Protein AF-A0A0D6JTT7-F1 (afdb_monomer_lite)

Radius of gyration: 12.28 Å; chains: 1; bounding box: 28×12×36 Å

Structure (mmCIF, N/CA/C/O backbone):
data_AF-A0A0D6JTT7-F1
#
_entry.id   AF-A0A0D6JTT7-F1
#
loop_
_atom_site.group_PDB
_atom_site.id
_atom_site.type_symbol
_atom_site.label_atom_id
_atom_site.label_alt_id
_atom_site.label_comp_id
_atom_site.label_asym_id
_atom_site.label_entity_id
_atom_site.label_seq_id
_atom_site.pdbx_PDB_ins_code
_atom_site.Cartn_x
_atom_site.Cartn_y
_atom_site.Cartn_z
_atom_site.occupancy
_atom_site.B_iso_or_equiv
_atom_site.auth_seq_id
_atom_site.auth_comp_id
_atom_site.auth_asym_id
_atom_site.auth_atom_id
_atom_site.pdbx_PDB_model_num
ATOM 1 N N . MET A 1 1 ? 7.166 4.727 -21.240 1.00 58.00 1 MET A N 1
ATOM 2 C CA . MET A 1 1 ? 6.769 4.558 -19.823 1.00 58.00 1 MET A CA 1
ATOM 3 C C . MET A 1 1 ? 7.123 3.148 -19.396 1.00 58.00 1 MET A C 1
ATOM 5 O O . MET A 1 1 ? 6.650 2.213 -20.030 1.00 58.00 1 MET A O 1
ATOM 9 N N . ASN A 1 2 ? 7.973 2.980 -18.380 1.00 79.31 2 ASN A N 1
ATOM 10 C CA . ASN A 1 2 ? 8.286 1.649 -17.864 1.00 79.31 2 ASN A CA 1
ATOM 11 C C . ASN A 1 2 ? 7.064 1.109 -17.097 1.00 79.31 2 ASN A C 1
ATOM 13 O O . ASN A 1 2 ? 6.778 1.563 -15.990 1.00 79.31 2 ASN A O 1
ATOM 17 N N . ALA A 1 3 ? 6.313 0.180 -17.699 1.00 82.25 3 ALA A N 1
ATOM 18 C CA . ALA A 1 3 ? 5.070 -0.353 -17.131 1.00 82.25 3 ALA A CA 1
ATOM 19 C C . ALA A 1 3 ? 5.283 -0.980 -15.742 1.00 82.25 3 ALA A C 1
ATOM 21 O O . ALA A 1 3 ? 4.432 -0.848 -14.865 1.00 82.25 3 ALA A O 1
ATOM 22 N N . LEU A 1 4 ? 6.457 -1.570 -15.506 1.00 82.50 4 LEU A N 1
ATOM 23 C CA . LEU A 1 4 ? 6.847 -2.111 -14.205 1.00 82.50 4 LEU A CA 1
ATOM 24 C C . LEU A 1 4 ? 7.046 -1.000 -13.154 1.00 82.50 4 LEU A C 1
ATOM 26 O O . LEU A 1 4 ? 6.664 -1.165 -11.995 1.00 82.50 4 LEU A O 1
ATOM 30 N N . ALA A 1 5 ? 7.594 0.157 -13.541 1.00 85.19 5 ALA A N 1
ATOM 31 C CA . ALA A 1 5 ? 7.766 1.304 -12.641 1.00 85.19 5 ALA A CA 1
ATOM 32 C C . ALA A 1 5 ? 6.421 1.953 -12.273 1.00 85.19 5 ALA A C 1
ATOM 34 O O . ALA A 1 5 ? 6.256 2.481 -11.173 1.00 85.19 5 ALA A O 1
ATOM 35 N N . VAL A 1 6 ? 5.447 1.910 -13.183 1.00 90.31 6 VAL A N 1
ATOM 36 C CA . VAL A 1 6 ? 4.077 2.371 -12.915 1.00 90.31 6 VAL A CA 1
ATOM 37 C C . VAL A 1 6 ? 3.339 1.364 -12.030 1.00 90.31 6 VAL A C 1
ATOM 39 O O . VAL A 1 6 ? 2.725 1.756 -11.041 1.00 90.31 6 VAL A O 1
ATOM 42 N N . GLY A 1 7 ? 3.453 0.066 -12.327 1.00 91.12 7 GLY A N 1
ATOM 43 C CA . GLY A 1 7 ? 2.831 -0.999 -11.538 1.00 91.12 7 GLY A CA 1
ATOM 44 C C . GLY A 1 7 ? 3.336 -1.046 -10.094 1.00 91.12 7 GLY A C 1
ATOM 45 O O . GLY A 1 7 ? 2.538 -1.143 -9.167 1.00 91.12 7 GLY A O 1
ATOM 46 N N . SER A 1 8 ? 4.645 -0.891 -9.884 1.00 90.88 8 SER A N 1
ATOM 47 C CA . SER A 1 8 ? 5.238 -0.822 -8.538 1.00 90.88 8 SER A CA 1
ATOM 48 C C . SER A 1 8 ? 4.790 0.414 -7.753 1.00 90.88 8 SER A C 1
ATOM 50 O O . SER A 1 8 ? 4.521 0.307 -6.559 1.00 90.88 8 SER A O 1
ATOM 52 N N . ALA A 1 9 ? 4.626 1.567 -8.411 1.00 91.56 9 ALA A N 1
ATOM 53 C CA . ALA A 1 9 ? 4.050 2.751 -7.771 1.00 91.56 9 ALA A CA 1
ATOM 54 C C . ALA A 1 9 ? 2.591 2.517 -7.348 1.00 91.56 9 ALA A C 1
ATOM 56 O O . ALA A 1 9 ? 2.232 2.793 -6.206 1.00 91.56 9 ALA A O 1
ATOM 57 N N . ALA A 1 10 ? 1.763 1.954 -8.234 1.00 94.88 10 ALA A N 1
ATOM 58 C CA . ALA A 1 10 ? 0.378 1.613 -7.911 1.00 94.88 10 ALA A CA 1
ATOM 59 C C . ALA A 1 10 ? 0.291 0.600 -6.754 1.00 94.88 10 ALA A C 1
ATOM 61 O O . ALA A 1 10 ? -0.553 0.733 -5.869 1.00 94.88 10 ALA A O 1
ATOM 62 N N . PHE A 1 11 ? 1.203 -0.374 -6.715 1.00 93.88 11 PHE A N 1
ATOM 63 C CA . PHE A 1 11 ? 1.272 -1.358 -5.639 1.00 93.88 11 PHE A CA 1
ATOM 64 C C . PHE A 1 11 ? 1.671 -0.737 -4.291 1.00 93.88 11 PHE A C 1
ATOM 66 O O . PHE A 1 11 ? 1.081 -1.069 -3.265 1.00 93.88 11 PHE A O 1
ATOM 73 N N . ALA A 1 12 ? 2.607 0.215 -4.276 1.00 95.00 12 ALA A N 1
ATOM 74 C CA . ALA A 1 12 ? 2.949 0.952 -3.059 1.00 95.00 12 ALA A CA 1
ATOM 75 C C . ALA A 1 12 ? 1.750 1.751 -2.516 1.00 95.00 12 ALA A C 1
ATOM 77 O O . ALA A 1 12 ? 1.472 1.709 -1.319 1.00 95.00 12 ALA A O 1
ATOM 78 N N . VAL A 1 13 ? 0.989 2.415 -3.396 1.00 96.50 13 VAL A N 1
ATOM 79 C CA . VAL A 1 13 ? -0.251 3.124 -3.022 1.00 96.50 13 VAL A CA 1
ATOM 80 C C . VAL A 1 13 ? -1.273 2.165 -2.410 1.00 96.50 13 VAL A C 1
ATOM 82 O O . VAL A 1 13 ? -1.875 2.477 -1.383 1.00 96.50 13 VAL A O 1
ATOM 85 N N . PHE A 1 14 ? -1.435 0.977 -2.996 1.00 96.44 14 PHE A N 1
ATOM 86 C CA . PHE A 1 14 ? -2.305 -0.059 -2.444 1.00 96.44 14 PHE A CA 1
ATOM 87 C C . PHE A 1 14 ? -1.871 -0.487 -1.034 1.00 96.44 14 PHE A C 1
ATOM 89 O O . PHE A 1 14 ? -2.702 -0.553 -0.131 1.00 96.44 14 PHE A O 1
ATOM 96 N N . LEU A 1 15 ? -0.575 -0.715 -0.809 1.00 94.88 15 LEU A 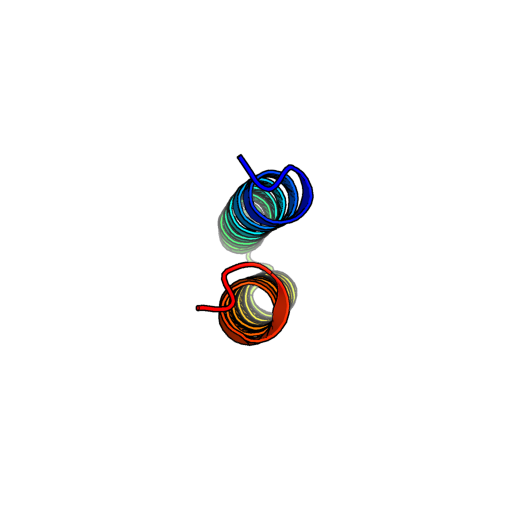N 1
ATOM 97 C CA . LEU A 1 15 ? -0.053 -1.079 0.512 1.00 94.88 15 LEU A CA 1
ATOM 98 C C . LEU A 1 15 ? -0.268 0.026 1.553 1.00 94.88 15 LEU A C 1
ATOM 100 O O . LEU A 1 15 ? -0.614 -0.279 2.694 1.00 94.88 15 LEU A O 1
ATOM 104 N N . PHE A 1 16 ? -0.144 1.300 1.171 1.00 95.19 16 PHE A N 1
ATOM 105 C CA . PHE A 1 16 ? -0.501 2.411 2.056 1.00 95.19 16 PHE A CA 1
ATOM 106 C C . PHE A 1 16 ? -1.992 2.419 2.401 1.00 95.19 16 PHE A C 1
ATOM 108 O O . PHE A 1 16 ? -2.341 2.609 3.564 1.00 95.19 16 PHE A O 1
ATOM 115 N N . ALA A 1 17 ? -2.877 2.160 1.434 1.00 96.38 17 ALA A N 1
ATOM 116 C CA . ALA A 1 17 ? -4.310 2.053 1.700 1.00 96.38 17 ALA A CA 1
ATOM 117 C C . ALA A 1 17 ? -4.625 0.906 2.676 1.00 96.38 17 ALA A C 1
ATOM 119 O O . ALA A 1 17 ? -5.372 1.101 3.633 1.00 96.38 17 ALA A O 1
ATOM 120 N N . VAL A 1 18 ? -4.000 -0.264 2.493 1.00 94.38 18 VAL A N 1
ATOM 121 C CA . VAL A 1 18 ? -4.121 -1.399 3.424 1.00 94.38 18 VAL A CA 1
ATOM 122 C C . VAL A 1 18 ? -3.630 -1.020 4.819 1.00 94.38 18 VAL A C 1
ATOM 124 O O . VAL A 1 18 ? -4.293 -1.338 5.804 1.00 94.38 18 VAL A O 1
ATOM 127 N N . ALA A 1 19 ? -2.505 -0.309 4.920 1.00 93.06 19 ALA A N 1
ATOM 128 C CA . ALA A 1 19 ? -1.970 0.129 6.202 1.00 93.06 19 ALA A CA 1
ATOM 129 C C . ALA A 1 19 ? -2.921 1.089 6.930 1.00 93.06 19 ALA A C 1
ATOM 131 O O . ALA A 1 19 ? -3.154 0.934 8.128 1.00 93.06 19 ALA A O 1
ATOM 132 N N . LEU A 1 20 ? -3.511 2.043 6.204 1.00 94.88 20 LEU A N 1
ATOM 133 C CA . LEU A 1 20 ? -4.500 2.970 6.752 1.00 94.88 20 LEU A CA 1
ATOM 134 C C . LEU A 1 20 ? -5.744 2.228 7.243 1.00 94.88 20 LEU A C 1
ATOM 136 O O . LEU A 1 20 ? -6.194 2.475 8.358 1.00 94.88 20 LEU A O 1
ATOM 140 N N . VAL A 1 21 ? -6.260 1.271 6.467 1.00 94.88 21 VAL A N 1
ATOM 141 C CA . VAL A 1 21 ? -7.394 0.437 6.895 1.00 94.88 21 VAL A CA 1
ATOM 142 C C . VAL A 1 21 ? -7.032 -0.383 8.137 1.00 94.88 21 VAL A C 1
ATOM 144 O O . VAL A 1 21 ? -7.803 -0.402 9.094 1.00 94.88 21 VAL A O 1
ATOM 147 N N . ALA A 1 22 ? -5.846 -0.993 8.181 1.00 93.88 22 ALA A N 1
ATOM 148 C CA . ALA A 1 22 ? -5.374 -1.737 9.350 1.00 93.88 22 ALA A CA 1
ATOM 149 C C . ALA A 1 22 ? -5.301 -0.856 10.614 1.00 93.88 22 ALA A C 1
ATOM 151 O O . ALA A 1 22 ? -5.694 -1.296 11.694 1.00 93.88 22 ALA A O 1
ATOM 152 N N . MET A 1 23 ? -4.894 0.412 10.481 1.00 93.94 23 MET A N 1
ATOM 153 C CA . MET A 1 23 ? -4.935 1.377 11.586 1.00 93.94 23 MET A CA 1
ATOM 154 C C . MET A 1 23 ? -6.366 1.653 12.068 1.00 93.94 23 MET A C 1
ATOM 156 O O . MET A 1 23 ? -6.573 1.773 13.273 1.00 93.94 23 MET A O 1
ATOM 160 N N . THR A 1 24 ? -7.361 1.703 11.169 1.00 95.25 24 THR A N 1
ATOM 161 C CA . THR A 1 24 ? -8.766 1.940 11.567 1.00 95.25 24 THR A CA 1
ATOM 162 C C . THR A 1 24 ? -9.366 0.812 12.405 1.00 95.25 24 THR A C 1
ATOM 164 O O . THR A 1 24 ? -10.220 1.072 13.247 1.00 95.25 24 THR A O 1
ATOM 167 N N . VAL A 1 25 ? -8.900 -0.427 12.221 1.00 95.38 25 VAL A N 1
ATOM 168 C CA . VAL A 1 25 ? -9.359 -1.596 12.992 1.00 95.38 25 VAL A CA 1
ATOM 169 C C . VAL A 1 25 ? -8.483 -1.890 14.218 1.00 95.38 25 VAL A C 1
ATOM 171 O O . VAL A 1 25 ? -8.698 -2.889 14.898 1.00 95.38 25 VAL A O 1
ATOM 174 N N . GLY A 1 26 ? -7.503 -1.029 14.521 1.00 91.62 26 GLY A N 1
ATOM 175 C CA . GLY A 1 26 ? -6.600 -1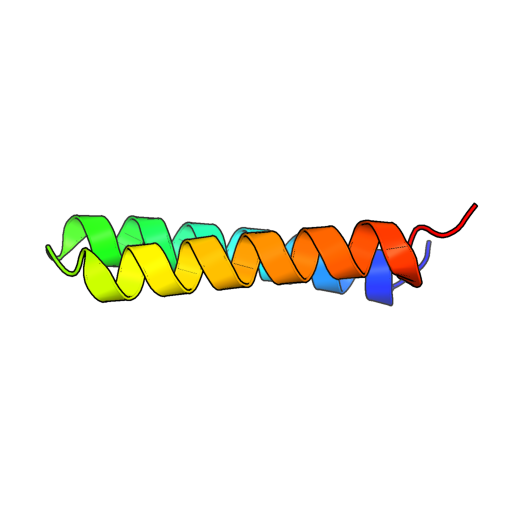.178 15.668 1.00 91.62 26 GLY A CA 1
ATOM 176 C C . GLY A 1 26 ? -5.442 -2.163 15.460 1.00 91.62 26 GLY A C 1
ATOM 177 O O . GLY A 1 26 ? -4.653 -2.381 16.379 1.00 91.62 26 GLY A O 1
ATOM 178 N N . GLU A 1 27 ? -5.279 -2.722 14.257 1.00 90.62 27 GLU A N 1
ATOM 179 C CA . GLU A 1 27 ? -4.208 -3.667 13.920 1.00 90.62 27 GLU A CA 1
ATOM 180 C C . GLU A 1 27 ? -2.910 -2.939 13.533 1.00 90.62 27 GLU A C 1
ATOM 182 O O . GLU A 1 27 ? -2.490 -2.871 12.374 1.00 90.62 27 GLU A O 1
ATOM 187 N N . LEU A 1 28 ? -2.230 -2.398 14.547 1.00 88.94 28 LEU A N 1
ATOM 188 C CA . LEU A 1 28 ? -0.987 -1.634 14.380 1.00 88.94 28 LEU A CA 1
ATOM 189 C C . LEU A 1 28 ? 0.169 -2.477 13.817 1.00 88.94 28 LEU A C 1
ATOM 191 O O . LEU A 1 28 ? 1.015 -1.960 13.086 1.00 88.94 28 LEU A O 1
ATOM 195 N N . ARG A 1 29 ? 0.206 -3.782 14.120 1.00 93.06 29 ARG A N 1
ATOM 196 C CA . ARG A 1 29 ? 1.234 -4.698 13.595 1.00 93.06 29 ARG A CA 1
ATOM 197 C C . ARG A 1 29 ? 1.062 -4.916 12.093 1.00 93.06 29 ARG A C 1
ATOM 199 O O . ARG A 1 29 ? 2.038 -4.805 11.352 1.00 93.06 29 ARG A O 1
ATOM 206 N N . GLY A 1 30 ? -0.171 -5.173 11.649 1.00 91.38 30 GLY A N 1
ATOM 207 C CA . GLY A 1 30 ? -0.508 -5.286 10.229 1.00 91.38 30 GLY A CA 1
ATOM 208 C C . GLY A 1 30 ? -0.222 -3.992 9.467 1.00 91.38 30 GLY A C 1
ATOM 209 O O . GLY A 1 30 ? 0.399 -4.028 8.404 1.00 91.38 30 GLY A O 1
ATOM 210 N N . ALA A 1 31 ? -0.568 -2.843 10.054 1.00 92.50 31 ALA A N 1
ATOM 211 C CA . ALA A 1 31 ? -0.254 -1.539 9.480 1.00 92.50 31 ALA A CA 1
ATOM 212 C C . ALA A 1 31 ? 1.259 -1.320 9.314 1.00 92.50 31 ALA A C 1
ATOM 214 O O . ALA A 1 31 ? 1.709 -0.914 8.244 1.00 92.50 31 ALA A O 1
ATOM 215 N N . GLY A 1 32 ? 2.058 -1.639 10.338 1.00 92.12 32 GLY A N 1
ATOM 216 C CA . GLY A 1 32 ? 3.517 -1.519 10.283 1.00 92.12 32 GLY A CA 1
ATOM 217 C C . GLY A 1 32 ? 4.155 -2.390 9.196 1.00 92.12 32 GLY A C 1
ATOM 218 O O . GLY A 1 32 ? 5.017 -1.918 8.457 1.00 92.12 32 GLY A O 1
ATOM 219 N N . LEU A 1 33 ? 3.697 -3.637 9.039 1.00 96.19 33 LEU A N 1
ATOM 220 C CA . LEU A 1 33 ? 4.175 -4.541 7.984 1.00 96.19 33 LEU A CA 1
ATOM 221 C C . LEU A 1 33 ? 3.793 -4.055 6.580 1.00 96.19 33 LEU A C 1
ATOM 223 O O . LEU A 1 33 ? 4.602 -4.159 5.654 1.00 96.19 33 LEU A O 1
ATOM 227 N N . ALA A 1 34 ? 2.594 -3.494 6.417 1.00 94.06 34 ALA A N 1
ATOM 228 C CA . ALA A 1 34 ? 2.154 -2.908 5.155 1.00 94.06 34 ALA A CA 1
ATOM 229 C C . ALA A 1 34 ? 2.982 -1.662 4.793 1.00 94.06 34 ALA A C 1
ATOM 231 O O . ALA A 1 34 ? 3.455 -1.553 3.662 1.00 94.06 34 ALA A O 1
ATOM 232 N N . PHE A 1 35 ? 3.257 -0.782 5.763 1.00 93.44 35 PHE A N 1
ATOM 233 C CA . PHE A 1 35 ? 4.161 0.361 5.585 1.00 93.44 35 PHE A CA 1
ATOM 234 C C . PHE A 1 35 ? 5.592 -0.070 5.235 1.00 93.44 35 PHE A C 1
ATOM 236 O O . PHE A 1 35 ? 6.196 0.490 4.319 1.00 93.44 35 PHE A O 1
ATOM 243 N N . LEU A 1 36 ? 6.132 -1.087 5.918 1.00 95.88 36 LEU A N 1
ATOM 244 C CA . LEU A 1 36 ? 7.465 -1.621 5.628 1.00 95.88 36 LEU A CA 1
ATOM 245 C C . LEU A 1 36 ? 7.535 -2.197 4.208 1.00 95.88 36 LEU A C 1
ATOM 247 O O . LEU A 1 36 ? 8.484 -1.929 3.475 1.00 95.88 36 LEU A O 1
ATOM 251 N N . SER A 1 37 ? 6.502 -2.937 3.805 1.00 94.75 37 SER A N 1
ATOM 252 C CA . SER A 1 37 ? 6.396 -3.506 2.461 1.00 94.75 37 SER A CA 1
ATOM 253 C C . SER A 1 37 ? 6.310 -2.410 1.397 1.00 94.75 37 SER A C 1
ATOM 255 O O . SER A 1 37 ? 7.001 -2.493 0.384 1.00 94.75 37 SER A O 1
ATOM 257 N N . ALA A 1 38 ? 5.525 -1.352 1.637 1.00 94.81 38 ALA A N 1
ATOM 258 C CA . ALA A 1 38 ? 5.422 -0.210 0.730 1.00 94.81 38 ALA A CA 1
ATOM 259 C C . ALA A 1 38 ? 6.781 0.480 0.550 1.00 94.81 38 ALA A C 1
ATOM 261 O O . ALA A 1 38 ? 7.196 0.742 -0.578 1.00 94.81 38 ALA A O 1
ATOM 262 N N . SER A 1 39 ? 7.506 0.699 1.652 1.00 94.81 39 SER A N 1
ATOM 263 C CA . SER A 1 39 ? 8.859 1.262 1.629 1.00 94.81 39 SER A CA 1
ATOM 264 C C . SER A 1 39 ? 9.823 0.402 0.801 1.00 94.81 39 SER A C 1
ATOM 266 O O . SER A 1 39 ? 10.550 0.921 -0.046 1.00 94.81 39 SER A O 1
ATOM 268 N N . LEU A 1 40 ? 9.768 -0.926 0.959 1.00 94.69 40 LEU A N 1
ATOM 269 C CA . LEU A 1 40 ? 10.598 -1.862 0.194 1.00 94.69 40 LEU A CA 1
ATOM 270 C C . LEU A 1 40 ? 10.305 -1.804 -1.313 1.00 94.69 40 LEU A C 1
ATOM 272 O O . LEU A 1 40 ? 11.224 -1.793 -2.130 1.00 94.69 40 LEU A O 1
ATOM 276 N N . VAL A 1 41 ? 9.023 -1.746 -1.684 1.00 94.50 41 VAL A N 1
ATOM 277 C CA . VAL A 1 41 ? 8.575 -1.649 -3.083 1.00 94.50 41 VAL A CA 1
ATOM 278 C C . VAL A 1 41 ? 9.074 -0.360 -3.725 1.00 94.50 41 VAL A C 1
ATOM 280 O O . VAL A 1 41 ? 9.563 -0.393 -4.853 1.00 94.50 41 VAL A O 1
ATOM 283 N N . ILE A 1 42 ? 8.986 0.765 -3.012 1.00 92.31 42 ILE A N 1
ATOM 284 C CA . ILE A 1 42 ? 9.481 2.059 -3.496 1.00 92.31 42 ILE A CA 1
ATOM 285 C C . ILE A 1 42 ? 11.001 2.018 -3.647 1.00 92.31 42 ILE A C 1
ATOM 287 O O . ILE A 1 42 ? 11.508 2.412 -4.691 1.00 92.31 42 ILE A O 1
ATOM 291 N N . TYR A 1 43 ? 11.724 1.471 -2.666 1.00 91.88 43 TYR A N 1
ATOM 292 C CA . TYR A 1 43 ? 13.177 1.329 -2.748 1.00 91.88 43 TYR A CA 1
ATOM 293 C C . TYR A 1 43 ? 13.604 0.514 -3.975 1.00 91.88 43 TYR A C 1
ATOM 295 O O . TYR A 1 43 ? 14.459 0.951 -4.743 1.00 91.88 43 TYR A O 1
ATOM 303 N N . LEU A 1 44 ? 12.983 -0.650 -4.194 1.00 89.62 44 LEU A N 1
ATOM 304 C CA . LEU A 1 44 ? 13.273 -1.500 -5.351 1.00 89.62 44 LEU A CA 1
ATOM 305 C C . LEU A 1 44 ? 12.907 -0.812 -6.667 1.00 89.62 44 LEU A C 1
ATOM 307 O O . LEU A 1 44 ? 13.661 -0.898 -7.635 1.00 89.62 44 LEU A O 1
ATOM 311 N N . ARG A 1 45 ? 11.776 -0.099 -6.698 1.00 88.75 45 ARG A N 1
ATOM 312 C CA . ARG A 1 45 ? 11.371 0.718 -7.842 1.00 88.75 45 ARG A CA 1
ATOM 313 C C . ARG A 1 45 ? 12.437 1.754 -8.184 1.00 88.75 45 ARG A C 1
ATOM 315 O O . ARG A 1 45 ? 12.829 1.837 -9.343 1.00 88.75 45 ARG A O 1
ATOM 322 N N . GLU A 1 46 ? 12.911 2.503 -7.196 1.00 85.75 46 GLU A N 1
ATOM 323 C CA . GLU A 1 46 ? 13.923 3.545 -7.378 1.00 85.75 46 GLU A CA 1
ATOM 324 C C . GLU A 1 46 ? 15.252 2.952 -7.864 1.00 85.75 46 GLU A C 1
ATOM 326 O O . GLU A 1 46 ? 15.833 3.422 -8.835 1.00 85.75 46 GLU A O 1
ATOM 331 N N . LYS A 1 47 ? 15.709 1.869 -7.223 1.00 86.19 47 LYS A N 1
ATOM 332 C CA . LYS A 1 47 ? 17.017 1.256 -7.493 1.00 86.19 47 LYS A CA 1
ATOM 333 C C . LYS A 1 47 ? 17.094 0.459 -8.790 1.00 86.19 47 LYS A C 1
ATOM 335 O O . LYS A 1 47 ? 18.183 0.351 -9.347 1.00 86.19 47 LYS A O 1
ATOM 340 N N . HIS A 1 48 ? 15.995 -0.158 -9.222 1.00 81.00 48 HIS A N 1
ATOM 341 C CA . HIS A 1 48 ? 16.027 -1.153 -10.300 1.00 81.00 48 HIS A CA 1
ATOM 342 C C . HIS A 1 48 ? 15.076 -0.867 -11.463 1.00 81.00 48 HIS A C 1
ATOM 344 O O . HIS A 1 48 ? 15.291 -1.399 -12.548 1.00 81.00 48 HIS A O 1
ATOM 350 N N . LEU A 1 49 ? 14.017 -0.073 -11.268 1.00 76.19 49 LEU A N 1
ATOM 351 C CA . LEU A 1 49 ? 12.986 0.137 -12.293 1.00 76.19 49 LEU A CA 1
ATOM 352 C C . LEU A 1 49 ? 12.969 1.555 -12.866 1.00 76.19 49 LEU A C 1
ATOM 354 O O . LEU A 1 49 ? 12.533 1.745 -14.001 1.00 76.19 49 LEU A O 1
ATOM 358 N N . VAL A 1 50 ? 13.402 2.539 -12.088 1.00 75.25 50 VAL A N 1
ATOM 359 C CA . VAL A 1 50 ? 13.561 3.939 -12.510 1.00 75.25 50 VAL A CA 1
ATOM 360 C C . VAL A 1 50 ? 15.041 4.240 -12.772 1.00 75.25 50 VAL A C 1
ATOM 362 O O . VAL A 1 50 ? 15.436 5.393 -12.737 1.00 75.25 50 VAL A O 1
ATOM 365 N N . GLY A 1 51 ? 15.851 3.200 -13.028 1.00 63.19 51 GLY A N 1
ATOM 366 C CA . GLY A 1 51 ? 17.273 3.347 -13.337 1.00 63.19 51 GLY A CA 1
ATOM 367 C C . GLY A 1 51 ? 17.508 4.468 -14.350 1.00 63.19 51 GL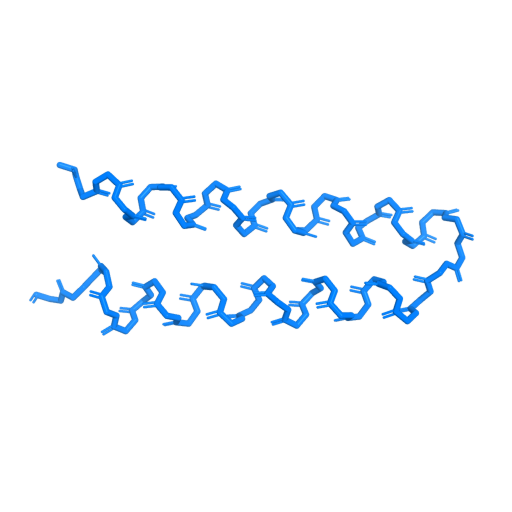Y A C 1
ATOM 368 O O . GLY A 1 51 ? 16.780 4.531 -15.344 1.00 63.19 51 GLY A O 1
ATOM 369 N N . ASP A 1 52 ? 18.466 5.341 -14.024 1.00 48.47 52 ASP A N 1
ATOM 370 C CA . ASP A 1 52 ? 19.055 6.327 -14.940 1.00 48.47 52 ASP A CA 1
ATOM 371 C C . ASP A 1 52 ? 19.313 5.727 -16.333 1.00 48.47 52 ASP A C 1
ATOM 373 O O . ASP A 1 52 ? 19.883 4.607 -16.403 1.00 48.47 52 ASP A O 1
#

Secondary structure (DSSP, 8-state):
--HHHHHHHHHHHHHHHHHHHHHHTT-HHHHHHHHHHHHHHHHHIIIIIS--

pLDDT: mean 89.27, std 9.68, range [48.47, 96.5]

Organism: NCBI:txid1476858

Foldseek 3Di:
DQVLLVVLLVQLVVLCVQLVVCVVVVNNVSNVVSNVVSVVSVVCSVPPVVDD

Sequence (52 aa):
MNALAVGSAAFAVFLFAVALVAMTVGELRGAGLAFLSASLVIYLREKHLVGD

=== Feature glossary ===
The record interleaves many kinds of information about one protein. Here is each kind framed as the question it answers.

Q: What does the local fold look like, residue by residue?
A: The Foldseek 3Di string encodes local tertiary geometry as a 20-letter alphabet — one character per residue — derived from the relative positions of nearby Cα atoms. Unlike the amino-acid sequence, 3Di is a direct function of the 3D structure, so two proteins with the same fold have similar 3Di strings even at low sequence identity.

Q: Which residues are in helices, strands, or loops?
A: The SS8 string is DSSP's per-residue secondary-structure call. α-helix (H) means an i→i+4 H-bond ladder; β-strand (E) means the residue participates in a β-sheet; 3₁₀ (G) and π (I) are tighter and wider helices; T/S are turns/bends; '-' is loop.

Q: How big and how compact is the whole molecule?
A: Radius of gyration (Rg) is the root-mean-square distance of Cα atoms from their centroid — a single number for overall size and compactness. A globular domain of N residues has Rg ≈ 2.2·N^0.38 Å; an extended or disordered chain has a much larger Rg. The Cα contact count is the number of residue pairs whose Cα atoms are within 8 Å and are more than four positions apart in sequence — a standard proxy for tertiary packing density. The bounding box is the smallest axis-aligned box enclosing all Cα atoms.

Q: Where is each backbone atom in 3D?
A: Structure coordinates are given as an mmCIF _atom_site loop: one row per atom with element, residue name, chain id, sequence number, and x/y/z position in Å. Only the four main-chain atoms per residue are included here; side chains are omitted to keep the record compact.

Q: What is the amino-acid chain?
A: Primary structure: the covalent order of the twenty standard amino acids along the backbone. Two proteins with the same sequence will (almost always) fold to the same structure; two with 30% identity often share a fold but not the details.

Q: What if only a Cα trace is available?
A: Three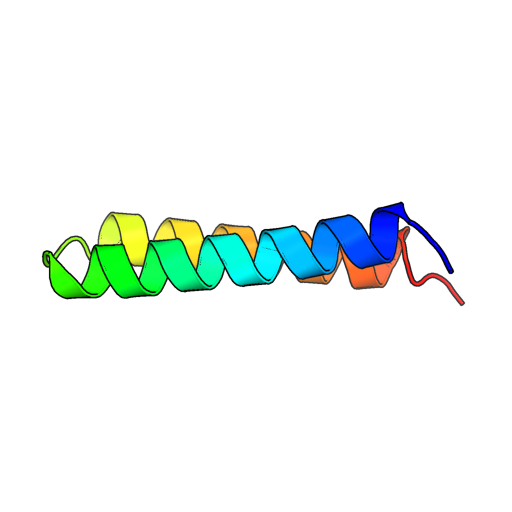-state secondary structure (P-SEA) collapses the eight DSSP classes into helix (a), strand (b), and coil (c). P-SEA assigns these from Cα geometry alone — distances and angles — without r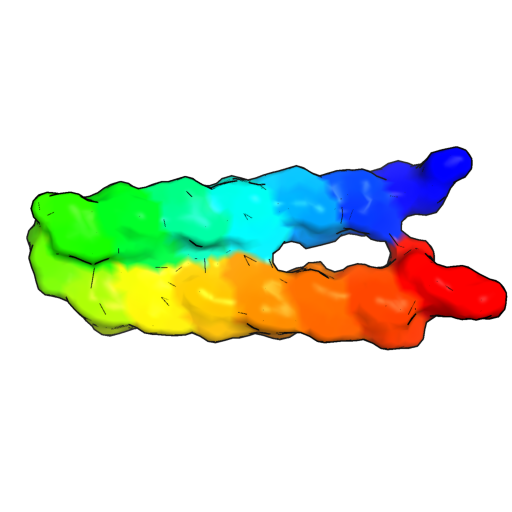equiring backbone oxygens, so it works on any Cα trace.

Q: What family and function is it annotated with?
A: Database cross-references. InterPro integrates a dozen domain/family signature databases into unified entries with residue-range hits. GO terms attach function/process/location labels with evidence codes. CATH codes position the fold in a four-level structural taxonomy. Organism is the NCBI-taxonomy species name.

Q: How confident is the AlphaFold model at each residue?
A: pLDDT is the predicted lDDT-Cα score: AlphaFold's confidence that the local environment of each residue (all inter-atomic distances within 15 Å) is correctly placed. It is a per-residue number between 0 and 100, with higher meaning more reliable.

Q: How mobile is each atom in the crystal?
A: B-factor (Debye–Waller factor) reflects atomic displacement in the crystal lattice. It is an experimental observable (uni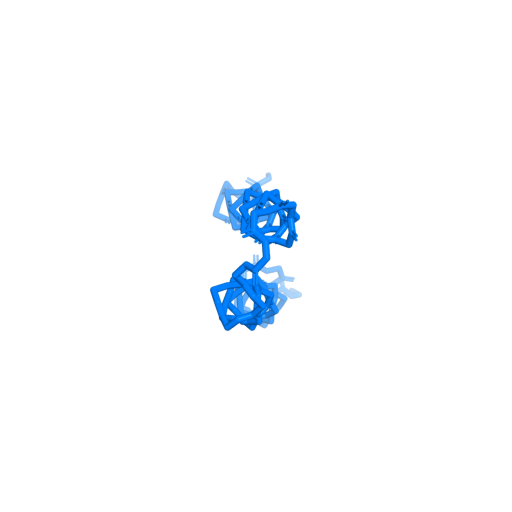ts Å²), not a prediction; low values mean the atom is pinned down, high values mean it moves or is heterogeneous across the crystal.

Q: Which residues are buried vs exposed?
A: SASA measures how much of the protein is reachable by solvent. It is computed by rolling a water-sized probe over the atomic surface and summing the exposed area (Å²). Per-residue SASA distinguishes core (buried, low SASA) from surface (exposed, high SASA) residues; total SASA is a whole-molecule size measure.

Q: What do the diagnostic plots show?
A: Plot images: a contact map (which residues are close in 3D, as an N×N binary image), a Ramachandran scatter (backbone torsion angles, revealing secondary-structure composition at a glance), and — for AlphaFold structures — a PAE heatmap (pairwise prediction confidence).

Q: What known structures does this most resemble?
A: The Foldseek neighbor list gives the closest experimentally determined structures in the PDB, ranked by structural alignment. TM-score near 1 means near-identical fold; near 0.3 means only rough topology match. This is how one finds what a novel AlphaFold prediction most resembles in the solved-structure universe.

Q: Are the domains correctly placed relative to each other?
A: Predicted aligned error is AlphaFold's pairwise confidence. Unlike pLDDT (per-residue), PAE is per-residue-pair and captures whether two parts of the structure are correctly placed relative to each other. Units are ångströms of expected positional error.

Q: What do the rendered images show?
A: Structure images are PyMOL renders from six orthogonal camera directions. Cartoon representation draws helices as coils and strands as arrows; sticks shows the backbone as bonds; surface shows the solvent-excluded envelope. Rainbow coloring maps sequence position to hue (blue→red, N→C); chain coloring assigns a distinct color per polypeptide.

Q: What are the backbone torsion angles?
A: φ (phi) and ψ (psi) are the two rotatable backbone dihedrals per residue: φ is the C(i-1)–N–Cα–C torsion, ψ is the N–Cα–C–N(i+1) torsion, both in degrees on (−180°, 180°]. α-helical residues cluster near (−60°, −45°); β-strand residues near (−120°, +130°). A Ramachandran plot is simply a scatter of (φ, ψ) for every residue.